Protein AF-R0ETL5-F1 (afdb_monomer_lite)

Sequence (38 aa):
VFLDAKQKNDTEYKLETMVGVYRKLTGKDVVFEYPVEA

pLDDT: mean 71.11, std 8.77, range [43.06, 85.56]

InterPro domains:
  IPR000554 Small ribosomal subunit protein eS7 [PF01251] (1-34)

Structure (mmCIF, N/CA/C/O backbone):
data_AF-R0ETL5-F1
#
_entry.id   AF-R0ETL5-F1
#
loop_
_atom_site.group_PDB
_atom_site.id
_atom_site.type_symbol
_atom_site.label_atom_id
_atom_site.label_alt_id
_atom_site.label_comp_id
_atom_site.label_asym_id
_atom_site.label_entity_id
_atom_site.label_seq_id
_atom_site.pdbx_PDB_ins_code
_atom_site.Cartn_x
_atom_site.Cartn_y
_atom_site.Cartn_z
_atom_site.occupancy
_atom_site.B_iso_or_equiv
_atom_site.auth_seq_id
_atom_site.auth_comp_id
_atom_site.auth_asym_id
_atom_site.auth_atom_id
_atom_site.pdbx_PDB_model_num
ATOM 1 N N . VAL A 1 1 ? 1.164 -4.317 -4.492 1.00 67.56 1 VAL A N 1
ATOM 2 C CA . VAL A 1 1 ? 0.874 -3.739 -5.835 1.00 67.56 1 VAL A CA 1
ATOM 3 C C . VAL A 1 1 ? 2.199 -3.554 -6.543 1.00 67.56 1 VAL A C 1
ATOM 5 O O . VAL A 1 1 ? 3.102 -3.027 -5.904 1.00 67.56 1 VAL A O 1
ATOM 8 N N . PHE A 1 2 ? 2.323 -4.009 -7.792 1.00 62.12 2 PHE A N 1
ATOM 9 C CA . PHE A 1 2 ? 3.568 -3.892 -8.553 1.00 62.12 2 PHE A CA 1
ATOM 10 C C . PHE A 1 2 ? 3.587 -2.578 -9.335 1.00 62.12 2 PHE A C 1
ATOM 12 O O . PHE A 1 2 ? 2.673 -2.331 -10.121 1.00 62.12 2 PHE A O 1
ATOM 19 N N . LEU A 1 3 ? 4.585 -1.728 -9.084 1.00 68.50 3 LEU A N 1
ATOM 20 C CA . LEU A 1 3 ? 4.847 -0.537 -9.901 1.00 68.50 3 LEU A CA 1
ATOM 21 C C . LEU A 1 3 ? 5.897 -0.837 -10.961 1.00 68.50 3 LEU A C 1
ATOM 23 O O . LEU A 1 3 ? 6.817 -1.605 -10.712 1.00 68.50 3 LEU A O 1
ATOM 27 N N . ASP A 1 4 ? 5.812 -0.167 -12.104 1.00 68.94 4 ASP A N 1
ATOM 28 C CA . ASP A 1 4 ? 6.842 -0.230 -13.136 1.00 68.94 4 ASP A CA 1
ATOM 29 C C . ASP A 1 4 ? 8.224 0.162 -12.590 1.00 68.94 4 ASP A C 1
ATOM 31 O O . ASP A 1 4 ? 8.426 1.257 -12.051 1.00 68.94 4 ASP A O 1
ATOM 35 N N . ALA A 1 5 ? 9.211 -0.717 -12.792 1.00 64.81 5 ALA A N 1
ATOM 36 C CA . ALA A 1 5 ? 10.589 -0.520 -12.342 1.00 64.81 5 ALA A CA 1
ATOM 37 C C . ALA A 1 5 ? 11.254 0.724 -12.966 1.00 64.81 5 ALA A C 1
ATOM 39 O O . ALA A 1 5 ? 12.192 1.280 -12.398 1.00 64.81 5 ALA A O 1
ATOM 40 N N . LYS A 1 6 ? 10.739 1.223 -14.098 1.00 64.50 6 LYS A N 1
ATOM 41 C CA . LYS A 1 6 ? 11.205 2.462 -14.746 1.00 64.50 6 LYS A CA 1
ATOM 42 C C . LYS A 1 6 ? 10.908 3.737 -13.958 1.00 64.50 6 LYS A C 1
ATOM 44 O O . LYS A 1 6 ? 11.630 4.715 -14.124 1.00 64.50 6 LYS A O 1
ATOM 49 N N . GLN A 1 7 ? 9.881 3.745 -13.110 1.00 63.47 7 GLN A N 1
ATOM 50 C CA . GLN A 1 7 ? 9.503 4.918 -12.311 1.00 63.47 7 GLN A CA 1
ATOM 51 C C . GLN A 1 7 ? 10.078 4.885 -10.889 1.00 63.47 7 GLN A C 1
ATOM 53 O O . GLN A 1 7 ? 9.768 5.766 -10.090 1.00 63.47 7 GLN A O 1
ATOM 58 N N . LYS A 1 8 ? 10.963 3.927 -10.570 1.00 65.88 8 LYS A N 1
ATOM 59 C CA . LYS A 1 8 ? 11.517 3.734 -9.219 1.00 65.88 8 LYS A CA 1
ATOM 60 C C . LYS A 1 8 ? 12.001 5.030 -8.562 1.00 65.88 8 LYS A C 1
ATOM 62 O O . LYS A 1 8 ? 11.534 5.362 -7.483 1.00 65.88 8 LYS A O 1
ATOM 67 N N . ASN A 1 9 ? 12.845 5.798 -9.259 1.00 66.06 9 ASN A N 1
ATOM 68 C CA . ASN A 1 9 ? 13.432 7.042 -8.738 1.00 66.06 9 ASN A CA 1
ATOM 69 C C . ASN A 1 9 ? 12.395 8.137 -8.431 1.00 66.06 9 ASN A C 1
ATOM 71 O O . ASN A 1 9 ? 12.577 8.906 -7.494 1.00 66.06 9 ASN A O 1
ATOM 75 N N . ASP A 1 10 ? 11.311 8.207 -9.203 1.00 63.91 10 ASP A N 1
ATOM 76 C CA . ASP A 1 10 ? 10.282 9.246 -9.060 1.00 63.91 10 ASP A CA 1
ATOM 77 C C . ASP A 1 10 ? 9.226 8.858 -8.014 1.00 63.91 10 ASP A C 1
ATOM 79 O O . ASP A 1 10 ? 8.681 9.696 -7.291 1.00 63.91 10 ASP A O 1
ATOM 83 N N . THR A 1 11 ? 8.940 7.556 -7.910 1.00 66.69 11 THR A N 1
ATOM 84 C CA . THR A 1 11 ? 7.889 7.056 -7.019 1.00 66.69 11 THR A CA 1
ATOM 85 C C . THR A 1 11 ? 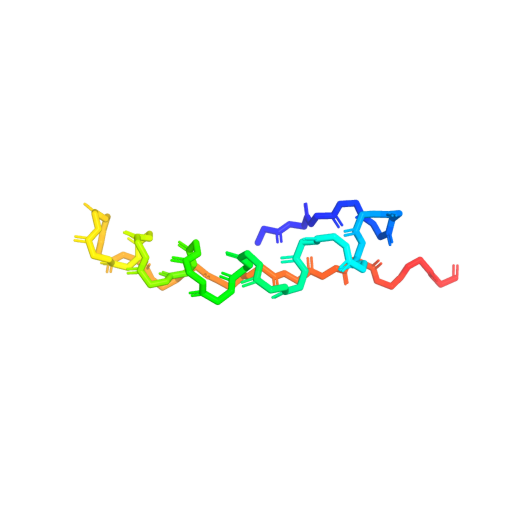8.374 6.736 -5.613 1.00 66.69 11 THR A C 1
ATOM 87 O O . THR A 1 11 ? 7.543 6.748 -4.715 1.00 66.69 11 THR A O 1
ATOM 90 N N . GLU A 1 12 ? 9.673 6.538 -5.366 1.00 70.1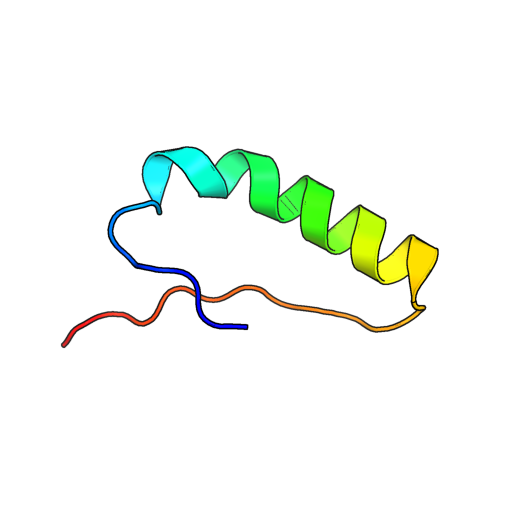9 12 GLU A N 1
ATOM 91 C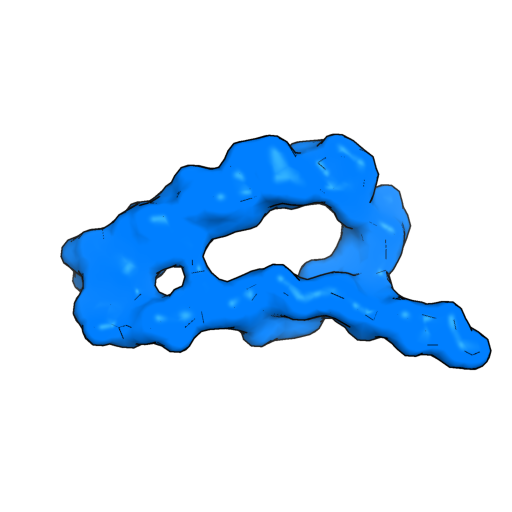 CA . GLU A 1 12 ? 10.206 6.161 -4.042 1.00 70.19 12 GLU A CA 1
ATOM 92 C C . GLU A 1 12 ? 9.793 7.134 -2.922 1.00 70.19 12 GLU A C 1
ATOM 94 O O . GLU A 1 12 ? 9.272 6.710 -1.893 1.00 70.19 12 GLU A O 1
ATOM 99 N N . TYR A 1 13 ? 9.893 8.446 -3.161 1.00 67.31 13 TYR A N 1
ATOM 100 C CA . TYR A 1 13 ? 9.463 9.478 -2.205 1.00 67.31 13 TYR A CA 1
ATOM 101 C C . TYR A 1 13 ? 7.935 9.537 -2.024 1.00 67.31 13 TYR A C 1
ATOM 103 O O . TYR A 1 13 ? 7.413 9.820 -0.945 1.00 67.31 13 TYR A O 1
ATOM 111 N N . LYS A 1 14 ? 7.186 9.260 -3.093 1.00 72.56 14 LYS A N 1
ATOM 112 C CA . LYS A 1 14 ? 5.718 9.321 -3.090 1.00 72.56 14 LYS A CA 1
ATOM 113 C C . LYS A 1 14 ? 5.086 8.093 -2.449 1.00 72.56 14 LYS A C 1
ATOM 115 O O . LYS A 1 14 ? 3.982 8.180 -1.915 1.00 72.56 14 LYS A O 1
ATOM 120 N N . LEU A 1 15 ? 5.781 6.964 -2.499 1.00 74.62 15 LEU A N 1
ATOM 121 C CA . LEU A 1 15 ? 5.289 5.660 -2.089 1.00 74.62 15 LEU A CA 1
ATOM 122 C C . LEU A 1 15 ? 5.024 5.629 -0.581 1.00 74.62 15 LEU A C 1
ATOM 124 O O . LEU A 1 15 ? 3.932 5.236 -0.185 1.00 74.62 15 LEU A O 1
ATOM 128 N N . GLU A 1 16 ? 5.917 6.181 0.245 1.00 74.94 16 GLU A N 1
ATOM 129 C CA . GLU A 1 16 ? 5.698 6.319 1.696 1.00 74.94 16 GLU A CA 1
ATOM 130 C C . GLU A 1 16 ? 4.398 7.082 2.019 1.00 74.94 16 GLU A C 1
ATOM 132 O O . GLU A 1 16 ? 3.576 6.642 2.830 1.00 74.94 16 GLU A O 1
ATOM 137 N N . THR A 1 17 ? 4.150 8.185 1.306 1.00 78.25 17 THR A N 1
ATOM 138 C CA . THR A 1 17 ? 2.920 8.974 1.463 1.00 78.25 17 THR A CA 1
ATOM 139 C C . THR A 1 17 ? 1.691 8.197 0.985 1.00 78.25 17 THR A C 1
ATOM 141 O O . THR A 1 17 ? 0.656 8.191 1.656 1.00 78.25 17 THR A O 1
ATOM 144 N N . MET A 1 18 ? 1.788 7.510 -0.157 1.00 76.81 18 MET A N 1
ATOM 145 C CA . MET A 1 18 ? 0.687 6.727 -0.721 1.00 76.81 18 MET A CA 1
ATOM 146 C C . MET A 1 18 ? 0.281 5.574 0.197 1.00 76.81 18 MET A C 1
ATOM 148 O O . MET A 1 18 ? -0.916 5.365 0.373 1.00 76.81 18 MET A O 1
ATOM 152 N N . VAL A 1 19 ? 1.236 4.886 0.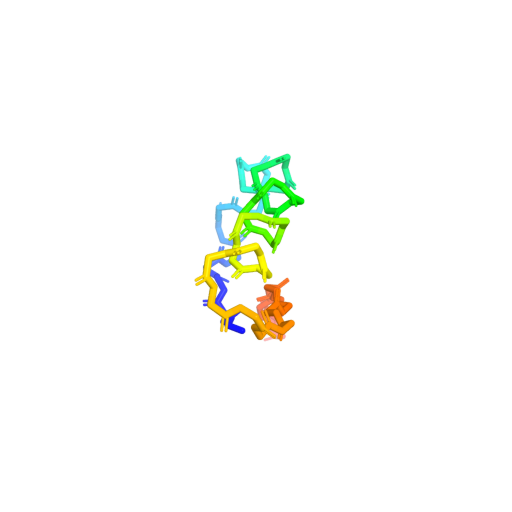833 1.00 76.88 19 VAL A N 1
ATOM 153 C CA . VAL A 1 19 ? 0.979 3.835 1.836 1.00 76.88 19 VAL A CA 1
ATOM 154 C C . VAL A 1 19 ? 0.215 4.406 3.031 1.00 76.88 19 VAL A C 1
ATOM 156 O O . VAL A 1 19 ? -0.823 3.867 3.422 1.00 76.88 19 VAL A O 1
ATOM 159 N N . GLY A 1 20 ? 0.677 5.533 3.583 1.00 81.38 20 GLY A N 1
ATOM 160 C CA . GLY A 1 20 ? 0.026 6.183 4.723 1.00 81.38 20 GLY A CA 1
ATOM 161 C C . GLY A 1 20 ? -1.409 6.623 4.419 1.00 81.38 20 GLY A C 1
ATOM 162 O O . GLY A 1 20 ? -2.312 6.428 5.238 1.00 81.38 20 GLY A O 1
ATOM 163 N N . VAL A 1 21 ? -1.638 7.164 3.221 1.00 84.44 21 VAL A N 1
ATOM 164 C CA . VAL A 1 21 ? -2.963 7.588 2.747 1.00 84.44 21 VAL A CA 1
ATOM 165 C C . VAL A 1 21 ? -3.870 6.387 2.480 1.00 84.44 21 VAL A C 1
ATOM 167 O O . VAL A 1 21 ? -5.024 6.406 2.906 1.00 84.44 21 VAL A O 1
ATOM 170 N N . TYR A 1 22 ? -3.360 5.318 1.859 1.00 80.44 22 TYR A N 1
ATOM 171 C CA . TYR A 1 22 ? -4.127 4.092 1.627 1.00 80.44 22 TYR A CA 1
AT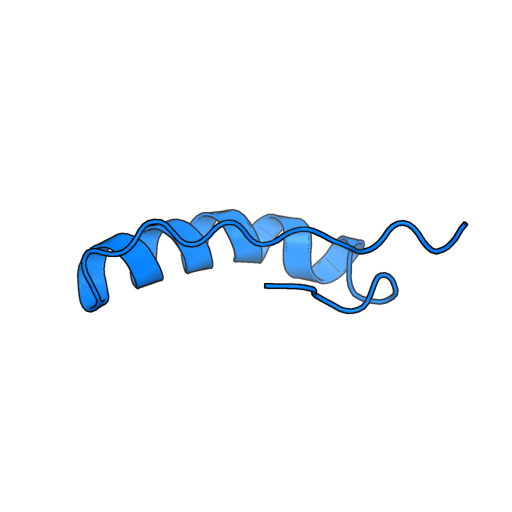OM 172 C C . TYR A 1 22 ? -4.574 3.463 2.943 1.00 80.44 22 TYR A C 1
ATOM 174 O O . TYR A 1 22 ? -5.767 3.212 3.124 1.00 80.44 22 TYR A O 1
ATOM 182 N N . ARG A 1 23 ? -3.654 3.311 3.904 1.00 85.56 23 ARG A N 1
ATOM 183 C CA . ARG A 1 23 ? -3.975 2.794 5.239 1.00 85.56 23 ARG A CA 1
ATOM 184 C C . ARG A 1 23 ? -5.044 3.640 5.922 1.00 85.56 23 ARG A C 1
ATOM 186 O O . ARG A 1 23 ? -5.942 3.099 6.557 1.00 85.56 23 ARG A O 1
ATOM 193 N N . LYS A 1 24 ? -4.979 4.965 5.774 1.00 84.56 24 LYS A N 1
ATOM 194 C CA . LYS A 1 24 ? -5.925 5.893 6.405 1.00 84.56 24 LYS A CA 1
ATOM 195 C C . LYS A 1 24 ? -7.303 5.927 5.734 1.00 84.56 24 LYS A C 1
ATOM 197 O O . LYS A 1 24 ? -8.294 6.082 6.437 1.00 84.56 24 LYS A O 1
ATOM 202 N N . LEU A 1 25 ? -7.375 5.780 4.411 1.00 84.25 25 LEU A N 1
ATOM 203 C CA . LEU A 1 25 ? -8.632 5.817 3.652 1.00 84.25 25 LEU A CA 1
ATOM 204 C C . LEU A 1 25 ? -9.351 4.468 3.611 1.00 84.25 25 LEU A C 1
ATOM 206 O O . LEU A 1 25 ? -10.574 4.430 3.689 1.00 84.25 25 LEU A O 1
ATOM 210 N N . THR A 1 26 ? -8.613 3.366 3.454 1.00 79.38 26 THR A N 1
ATOM 211 C CA . THR A 1 26 ? -9.205 2.035 3.248 1.00 79.38 26 THR A CA 1
ATOM 212 C C . THR A 1 26 ? -9.014 1.094 4.439 1.00 79.38 26 THR A C 1
ATOM 214 O O . THR A 1 26 ? -9.622 0.028 4.479 1.00 79.38 26 THR A O 1
ATOM 217 N N . GLY A 1 27 ? -8.171 1.453 5.415 1.00 83.06 27 GLY A N 1
ATOM 218 C CA . GLY A 1 27 ? -7.861 0.592 6.563 1.00 83.06 27 GLY A CA 1
ATOM 219 C C . GLY A 1 27 ? -7.030 -0.646 6.211 1.00 83.06 27 GLY A C 1
ATOM 220 O O . GLY A 1 27 ? -6.777 -1.469 7.086 1.00 83.06 27 GLY A O 1
ATOM 221 N N . LYS A 1 28 ? -6.610 -0.798 4.948 1.00 77.56 28 LYS A N 1
ATOM 222 C CA . LYS A 1 28 ? -5.771 -1.910 4.484 1.00 77.56 28 LYS A CA 1
ATOM 223 C C . LYS A 1 28 ? -4.329 -1.459 4.368 1.00 77.56 28 LYS A C 1
ATOM 225 O O . LYS A 1 28 ? -4.046 -0.383 3.841 1.00 77.56 28 LYS A O 1
ATOM 230 N N . ASP A 1 29 ? -3.443 -2.324 4.828 1.00 74.25 29 ASP A N 1
ATOM 231 C CA . ASP A 1 29 ? -2.010 -2.155 4.672 1.00 74.25 29 ASP A CA 1
ATOM 232 C C . ASP A 1 29 ? -1.634 -2.535 3.235 1.00 74.25 29 ASP A C 1
ATOM 234 O O . ASP A 1 29 ? -1.823 -3.677 2.808 1.00 74.25 29 ASP A O 1
ATOM 238 N N . VAL A 1 30 ? -1.213 -1.547 2.446 1.00 71.38 30 VAL A N 1
ATOM 239 C CA . VAL A 1 30 ? -0.823 -1.748 1.048 1.00 71.38 30 VAL A CA 1
ATOM 240 C C . VAL A 1 30 ? 0.659 -1.476 0.938 1.00 71.38 30 VAL A C 1
ATOM 242 O O . VAL A 1 30 ? 1.085 -0.338 1.082 1.00 71.38 30 VAL A O 1
ATOM 245 N N . VAL A 1 31 ? 1.422 -2.523 0.642 1.00 70.00 31 VAL A N 1
ATOM 246 C CA . VAL A 1 31 ? 2.837 -2.418 0.297 1.00 70.00 31 VAL A CA 1
ATOM 247 C C . VAL A 1 31 ? 2.958 -2.341 -1.222 1.00 70.00 31 VAL A C 1
ATOM 249 O O . VAL A 1 31 ? 2.357 -3.120 -1.981 1.00 70.00 31 VAL A O 1
ATOM 252 N N . PHE A 1 32 ? 3.707 -1.344 -1.670 1.00 71.69 32 PHE A N 1
ATOM 253 C CA . PHE A 1 32 ? 4.078 -1.189 -3.062 1.00 71.69 32 PHE A CA 1
ATOM 254 C C . PHE A 1 32 ? 5.489 -1.745 -3.228 1.00 71.69 32 PHE A C 1
ATOM 256 O O . PHE A 1 32 ? 6.424 -1.268 -2.589 1.00 71.69 32 PHE A O 1
ATOM 263 N N . GLU A 1 33 ? 5.623 -2.764 -4.067 1.00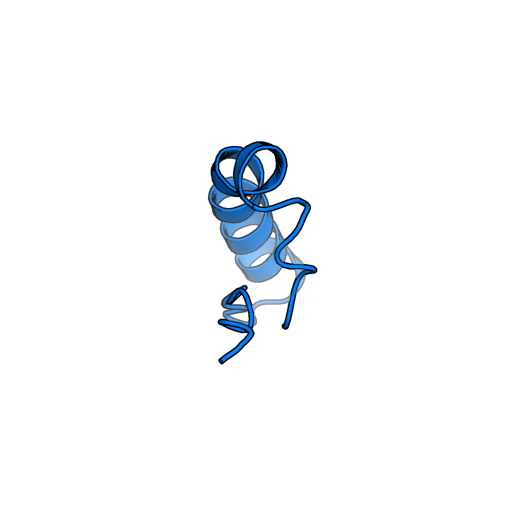 70.25 33 GLU A N 1
ATOM 264 C CA . GLU A 1 33 ? 6.908 -3.375 -4.390 1.00 70.25 33 GLU A CA 1
ATOM 265 C C . GLU A 1 33 ? 7.181 -3.178 -5.876 1.00 70.25 33 GLU A C 1
ATOM 267 O O . GLU A 1 33 ? 6.266 -3.205 -6.702 1.00 70.25 33 GLU A O 1
ATOM 272 N N . TYR A 1 34 ? 8.445 -2.969 -6.226 1.00 66.81 34 TYR A N 1
ATOM 273 C CA . TYR A 1 34 ? 8.861 -2.950 -7.621 1.00 66.81 34 TYR A CA 1
ATOM 274 C C . TYR A 1 34 ? 9.230 -4.378 -8.022 1.00 66.81 34 TYR A C 1
ATOM 276 O O . TYR A 1 34 ? 10.023 -5.001 -7.310 1.00 66.81 34 TYR A O 1
ATOM 284 N N . PRO A 1 35 ? 8.702 -4.910 -9.136 1.00 63.47 35 PRO A N 1
ATOM 285 C CA . PRO A 1 35 ? 9.223 -6.141 -9.686 1.00 63.47 35 PRO A CA 1
ATOM 286 C C . PRO A 1 35 ? 10.681 -5.874 -10.069 1.00 63.47 35 PRO A C 1
ATOM 288 O O . PRO A 1 35 ? 10.987 -4.976 -10.854 1.00 63.47 35 PRO A O 1
ATOM 291 N N . VAL A 1 36 ? 11.595 -6.621 -9.459 1.00 58.31 36 VAL A N 1
ATOM 292 C CA . VAL A 1 36 ? 12.950 -6.757 -9.983 1.00 58.31 36 VAL A CA 1
ATOM 293 C C . VAL A 1 36 ? 12.814 -7.574 -11.265 1.00 58.31 36 VAL A C 1
ATOM 295 O O . VAL A 1 36 ? 12.632 -8.786 -11.201 1.00 58.31 36 VAL A O 1
ATOM 298 N N . GLU A 1 37 ? 12.780 -6.909 -12.424 1.00 58.31 37 GLU A N 1
ATOM 299 C CA . GLU A 1 37 ? 13.028 -7.599 -13.695 1.00 58.31 37 GLU A CA 1
ATOM 300 C C . GLU A 1 37 ? 14.374 -8.322 -13.542 1.00 58.31 37 GLU A C 1
ATOM 302 O O . GLU A 1 37 ? 15.402 -7.681 -13.306 1.00 58.31 37 GLU A O 1
ATOM 307 N N . ALA A 1 38 ? 14.310 -9.655 -13.538 1.00 43.06 38 ALA A N 1
ATOM 308 C CA . ALA A 1 38 ? 15.449 -10.561 -13.465 1.00 43.06 38 ALA A CA 1
ATOM 309 C C . ALA A 1 38 ? 15.996 -10.841 -14.866 1.00 43.06 38 ALA A C 1
ATOM 311 O O . ALA A 1 38 ? 15.169 -10.946 -15.802 1.00 43.06 38 ALA A O 1
#

Secondary structure (DSSP, 8-state):
-BPPGGGHHHHHHHHHHHHHHHHHHHS-----B-----

Radius of gyration: 10.73 Å; chains: 1; bounding box: 25×20×21 Å

Organism: NCBI:txid81985

Foldseek 3Di:
DEDEPVCCVVCVVVQVVVQVVCCVPPVDRDDYDYPPPD